Protein AF-A0A0F9HAX4-F1 (afdb_monomer_lite)

InterPro domains:
  IPR029071 Ubiquitin-like domain superfamily [SSF54236] (5-59)

Radius of gyration: 13.03 Å; chains: 1; bounding box: 33×23×36 Å

Foldseek 3Di:
DDPPDDQDDDDQQDFQLVVVVVVCVVVVDPFFDDKWKADPRDTDDRRDGNVVVVHDSVPGDIDIDTDGDDDPD

Secondary structure (DSSP, 8-state):
-----------TTSBHHHHHHHHHHHH--TTEEEEEEEETTEEEPTTSBHHHHT--TTT---EEEEEEPPPP-

Structure (mmCIF, N/CA/C/O backbone):
data_AF-A0A0F9HAX4-F1
#
_entry.id   AF-A0A0F9HAX4-F1
#
loop_
_atom_site.group_PDB
_atom_site.id
_atom_site.type_symbol
_atom_site.label_atom_id
_atom_site.label_alt_id
_atom_site.label_comp_id
_atom_site.label_asym_id
_atom_site.label_entity_id
_atom_site.label_seq_id
_atom_site.pdbx_PDB_ins_code
_atom_site.Cartn_x
_atom_site.Cartn_y
_atom_site.Cartn_z
_atom_site.occupancy
_atom_site.B_iso_or_equiv
_atom_site.auth_seq_id
_atom_site.auth_comp_id
_atom_site.auth_asym_id
_atom_site.auth_atom_id
_atom_site.pdbx_PDB_model_num
ATOM 1 N N . MET A 1 1 ? 22.961 -11.715 3.887 1.00 37.91 1 MET A N 1
ATOM 2 C CA . MET A 1 1 ? 21.651 -11.424 3.272 1.00 37.91 1 MET A CA 1
ATOM 3 C C . MET A 1 1 ? 21.165 -10.139 3.915 1.00 37.91 1 MET A C 1
ATOM 5 O O . MET A 1 1 ? 20.808 -10.184 5.080 1.00 37.91 1 MET A O 1
ATOM 9 N N . ASN A 1 2 ? 21.282 -8.999 3.232 1.00 37.69 2 ASN A N 1
ATOM 10 C CA . ASN A 1 2 ? 20.803 -7.718 3.760 1.00 37.69 2 ASN A CA 1
ATOM 11 C C . ASN A 1 2 ? 19.506 -7.396 3.026 1.00 37.69 2 ASN A C 1
ATOM 13 O O . ASN A 1 2 ? 19.534 -6.879 1.913 1.00 37.69 2 ASN A O 1
ATOM 17 N N . GLU A 1 3 ? 18.384 -7.813 3.601 1.00 47.06 3 GLU A N 1
ATOM 18 C CA . GLU A 1 3 ? 17.066 -7.443 3.100 1.00 47.06 3 GLU A CA 1
ATOM 19 C C . GLU A 1 3 ? 16.782 -6.022 3.601 1.00 47.06 3 GLU A C 1
ATOM 21 O O . GLU A 1 3 ? 16.502 -5.816 4.781 1.00 47.06 3 GLU A O 1
ATOM 26 N N . ASP A 1 4 ? 16.968 -5.035 2.720 1.00 53.59 4 ASP A N 1
ATOM 27 C CA . ASP A 1 4 ? 16.747 -3.603 2.968 1.00 53.59 4 ASP A CA 1
ATOM 28 C C . ASP A 1 4 ? 15.237 -3.351 3.158 1.00 53.59 4 ASP A C 1
ATOM 30 O O . ASP A 1 4 ? 14.518 -2.903 2.264 1.00 53.59 4 ASP A O 1
ATOM 34 N N . SER A 1 5 ? 14.718 -3.749 4.319 1.00 58.66 5 SER A N 1
ATOM 35 C CA . SER A 1 5 ? 13.321 -3.550 4.695 1.00 58.66 5 SER A CA 1
ATOM 36 C C . SER A 1 5 ? 13.119 -2.082 5.063 1.00 58.66 5 SER A C 1
ATOM 38 O O . SER A 1 5 ? 13.460 -1.656 6.163 1.00 58.66 5 SER A O 1
ATOM 40 N N . LYS A 1 6 ? 12.583 -1.287 4.131 1.00 66.00 6 LYS A N 1
ATOM 41 C CA . LYS A 1 6 ? 12.194 0.107 4.389 1.00 66.00 6 LYS A CA 1
ATOM 42 C C . LYS A 1 6 ? 10.790 0.164 4.982 1.00 66.00 6 LYS A C 1
ATOM 44 O O . LYS A 1 6 ? 9.822 -0.213 4.323 1.00 66.00 6 LYS A O 1
ATOM 49 N N . GLU A 1 7 ? 10.682 0.678 6.201 1.00 71.75 7 GLU A N 1
ATOM 50 C CA . GLU A 1 7 ? 9.399 0.946 6.852 1.00 71.75 7 GLU A CA 1
ATOM 51 C C . GLU A 1 7 ? 8.838 2.298 6.389 1.00 71.75 7 GLU A C 1
ATOM 53 O O . GLU A 1 7 ? 9.512 3.328 6.452 1.00 71.75 7 GLU A O 1
ATOM 58 N N . PHE A 1 8 ? 7.588 2.301 5.926 1.00 71.00 8 PHE A N 1
ATOM 59 C CA . PHE A 1 8 ? 6.864 3.509 5.535 1.00 71.00 8 PHE A CA 1
ATOM 60 C C . PHE A 1 8 ? 5.715 3.727 6.514 1.00 71.00 8 PHE A C 1
ATOM 62 O O . PHE A 1 8 ? 4.792 2.919 6.571 1.00 71.00 8 PHE A O 1
ATOM 69 N N . LYS A 1 9 ? 5.741 4.836 7.263 1.00 75.88 9 LYS A N 1
ATOM 70 C CA . LYS A 1 9 ? 4.566 5.258 8.033 1.00 75.88 9 LYS A CA 1
ATOM 71 C C . LYS A 1 9 ? 3.498 5.731 7.057 1.00 75.88 9 LYS A C 1
ATOM 73 O O . LYS A 1 9 ? 3.740 6.667 6.292 1.00 75.88 9 LYS A O 1
ATOM 78 N N . TRP A 1 10 ? 2.337 5.090 7.083 1.00 83.50 10 TRP A N 1
ATOM 79 C CA . TRP A 1 10 ? 1.234 5.417 6.192 1.00 83.50 10 TRP A CA 1
ATOM 80 C C . TRP A 1 10 ? -0.068 5.602 6.961 1.00 83.50 10 TRP A C 1
ATOM 82 O O . TRP A 1 10 ? -0.319 4.939 7.960 1.00 83.50 10 TRP A O 1
ATOM 92 N N . ASP A 1 11 ? -0.885 6.525 6.471 1.00 85.00 11 ASP A N 1
ATOM 93 C CA . ASP A 1 11 ? -2.193 6.845 7.029 1.00 85.00 11 ASP A CA 1
ATOM 94 C C . ASP A 1 11 ? -3.227 5.831 6.517 1.00 85.00 11 ASP A C 1
ATOM 96 O O . ASP A 1 11 ? -3.328 5.596 5.308 1.00 85.00 11 ASP A O 1
ATOM 100 N N . SER A 1 12 ? -3.985 5.216 7.427 1.00 87.06 12 SER A N 1
ATOM 101 C CA . SER A 1 12 ? -4.942 4.156 7.099 1.00 87.06 12 SER A CA 1
ATOM 102 C C . SER A 1 12 ? -6.136 4.631 6.268 1.00 87.06 12 SER A C 1
ATOM 104 O O . SER A 1 12 ? -6.786 3.800 5.629 1.00 87.06 12 SER A O 1
ATOM 106 N N . ASP A 1 13 ? -6.384 5.942 6.217 1.00 89.56 13 ASP A N 1
ATOM 107 C CA . ASP A 1 13 ? -7.423 6.595 5.420 1.00 89.56 13 ASP A CA 1
ATOM 108 C C . ASP A 1 13 ? -6.905 7.090 4.056 1.00 89.56 13 ASP A C 1
ATOM 110 O O . ASP A 1 13 ? -7.682 7.542 3.209 1.00 89.56 13 ASP A O 1
ATOM 114 N N . LYS A 1 14 ? -5.602 6.954 3.779 1.00 90.69 14 LYS A N 1
ATOM 115 C CA . LYS A 1 14 ? -5.032 7.237 2.455 1.00 90.69 14 LYS A CA 1
ATOM 116 C C . LYS A 1 14 ? -5.072 6.015 1.548 1.00 90.69 14 LYS A C 1
ATOM 118 O O . LYS A 1 14 ? -4.848 4.878 1.965 1.00 90.69 14 LYS A O 1
ATOM 123 N N . LYS A 1 15 ? -5.291 6.261 0.256 1.00 93.19 15 LYS A N 1
ATOM 124 C CA . LYS A 1 15 ? -5.321 5.202 -0.756 1.00 93.19 15 LYS A CA 1
ATOM 125 C C . LYS A 1 15 ? -3.930 4.628 -0.991 1.00 93.19 15 LYS A C 1
ATOM 127 O O . LYS A 1 15 ? -2.934 5.351 -1.032 1.00 93.19 15 LYS A O 1
ATOM 132 N N . LEU A 1 16 ? -3.881 3.330 -1.263 1.00 91.44 16 LEU A N 1
ATOM 133 C CA . LEU A 1 16 ? -2.643 2.624 -1.597 1.00 91.44 16 LEU A CA 1
ATOM 134 C C . LEU A 1 16 ? -1.957 3.172 -2.863 1.00 91.44 16 LEU A C 1
ATOM 136 O O . LEU A 1 16 ? -0.735 3.157 -2.969 1.00 91.44 16 LEU A O 1
ATOM 140 N N . MET A 1 17 ? -2.705 3.714 -3.826 1.00 90.44 17 MET A N 1
ATOM 141 C CA . MET A 1 17 ? -2.116 4.362 -5.006 1.00 90.44 17 MET A CA 1
ATOM 142 C C . MET A 1 17 ? -1.263 5.587 -4.655 1.00 90.44 17 MET A C 1
ATOM 144 O O . MET A 1 17 ? -0.285 5.863 -5.348 1.00 90.44 17 MET A O 1
ATOM 148 N N . ASP A 1 18 ? -1.598 6.305 -3.583 1.00 90.62 18 ASP A N 1
ATOM 149 C CA . ASP A 1 18 ? -0.796 7.438 -3.131 1.00 90.62 18 ASP A CA 1
ATOM 150 C C . ASP A 1 18 ? 0.483 6.946 -2.440 1.00 90.62 18 ASP A C 1
ATOM 152 O O . ASP A 1 18 ? 1.548 7.519 -2.669 1.00 90.62 18 ASP A O 1
ATOM 156 N N . LEU A 1 19 ? 0.421 5.809 -1.732 1.00 88.25 19 LEU A N 1
ATOM 157 C CA . LEU A 1 19 ? 1.607 5.128 -1.199 1.00 88.25 19 LEU A CA 1
ATOM 158 C C . LEU A 1 19 ? 2.545 4.699 -2.331 1.00 88.25 19 LEU A C 1
ATOM 160 O O . LEU A 1 19 ? 3.755 4.882 -2.233 1.00 88.25 19 LEU A O 1
ATOM 164 N N . ALA A 1 20 ? 2.001 4.188 -3.440 1.00 86.12 20 ALA A N 1
ATOM 165 C CA . ALA A 1 20 ? 2.800 3.820 -4.609 1.00 86.12 20 ALA A CA 1
ATOM 166 C C . ALA A 1 20 ? 3.525 5.042 -5.192 1.00 86.12 20 ALA A C 1
ATOM 168 O O . ALA A 1 20 ? 4.713 4.971 -5.506 1.00 86.12 20 ALA A O 1
ATOM 169 N N . ARG A 1 21 ? 2.833 6.183 -5.299 1.00 86.38 21 ARG A N 1
ATOM 170 C CA . ARG A 1 21 ? 3.422 7.440 -5.784 1.00 86.38 21 ARG A CA 1
ATOM 171 C C . ARG A 1 21 ? 4.540 7.933 -4.873 1.00 86.38 21 ARG A C 1
ATOM 173 O O . ARG A 1 21 ? 5.592 8.3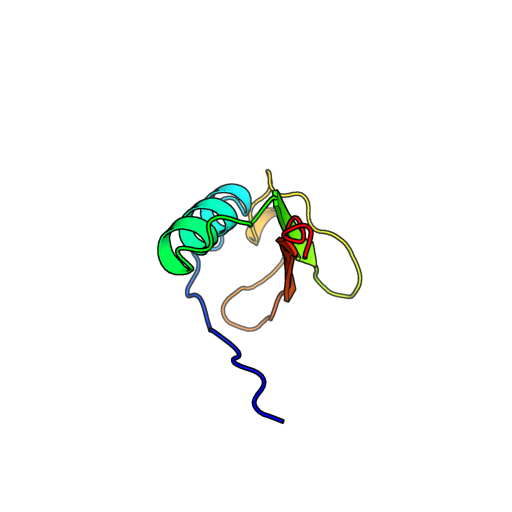25 -5.380 1.00 86.38 21 ARG A O 1
ATOM 180 N N . ASP A 1 22 ? 4.341 7.904 -3.558 1.00 86.31 22 ASP A N 1
ATOM 181 C CA . ASP A 1 22 ? 5.389 8.293 -2.613 1.00 86.31 22 ASP A CA 1
ATOM 1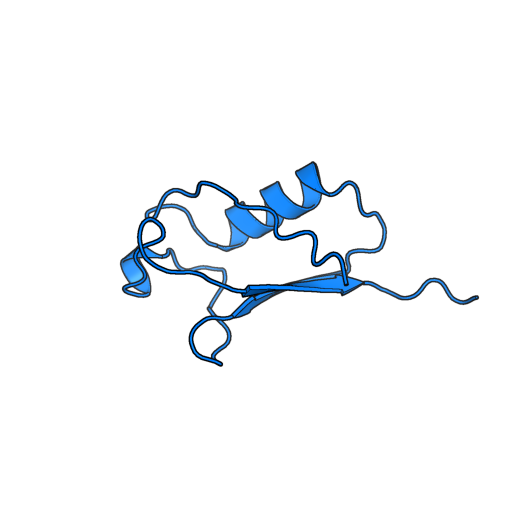82 C C . ASP A 1 22 ? 6.565 7.319 -2.640 1.00 86.31 22 ASP A C 1
ATOM 184 O O . ASP A 1 22 ? 7.716 7.760 -2.651 1.00 86.31 22 ASP A O 1
ATOM 188 N N . TYR A 1 23 ? 6.310 6.017 -2.761 1.00 83.94 23 TYR A N 1
ATOM 189 C CA . TYR A 1 23 ? 7.361 5.016 -2.917 1.00 83.94 23 TYR A CA 1
ATOM 190 C C . TYR A 1 23 ? 8.225 5.281 -4.161 1.00 83.94 23 TYR A C 1
ATOM 192 O O . TYR A 1 23 ? 9.453 5.224 -4.071 1.00 83.94 23 TYR A O 1
ATOM 200 N N . VAL A 1 24 ? 7.613 5.626 -5.304 1.00 81.69 24 VAL A N 1
ATOM 201 C CA . VAL A 1 24 ? 8.334 5.990 -6.542 1.00 81.69 24 VAL A CA 1
ATOM 202 C C . VAL A 1 24 ? 9.197 7.232 -6.323 1.00 81.69 24 VAL A C 1
ATOM 204 O O . VAL A 1 24 ? 10.379 7.237 -6.674 1.00 81.69 24 VAL A O 1
ATOM 207 N N . LYS A 1 25 ? 8.624 8.281 -5.715 1.00 81.12 25 LYS A N 1
ATOM 208 C CA . LYS A 1 25 ? 9.337 9.537 -5.435 1.00 81.12 25 LYS A CA 1
ATOM 209 C C . LYS A 1 25 ? 10.565 9.309 -4.555 1.00 81.12 25 LYS A C 1
ATOM 211 O O . LYS A 1 25 ? 11.617 9.884 -4.829 1.00 81.12 25 LYS A O 1
ATOM 216 N N . HIS A 1 26 ? 10.443 8.460 -3.536 1.00 77.69 26 HIS A N 1
ATOM 217 C CA . HIS A 1 26 ? 11.534 8.166 -2.608 1.00 77.69 26 HIS A CA 1
ATOM 218 C C . HIS A 1 26 ? 12.588 7.226 -3.202 1.00 77.69 26 HIS A C 1
ATOM 220 O O . HIS A 1 26 ? 13.770 7.391 -2.907 1.00 77.69 26 HIS A O 1
ATOM 226 N N . ASN A 1 27 ? 12.206 6.266 -4.052 1.00 71.88 27 ASN A N 1
ATOM 227 C CA . ASN A 1 27 ? 13.160 5.295 -4.594 1.00 71.88 27 ASN A CA 1
ATOM 228 C C . ASN A 1 27 ? 13.935 5.772 -5.832 1.00 71.88 27 ASN A C 1
ATOM 230 O O . ASN A 1 27 ? 14.842 5.058 -6.246 1.00 71.88 27 ASN A O 1
ATOM 234 N N . ARG A 1 28 ? 13.639 6.952 -6.414 1.00 65.56 28 ARG A N 1
ATOM 235 C CA . ARG A 1 28 ? 14.326 7.531 -7.603 1.00 65.56 28 ARG A CA 1
ATOM 236 C C . ARG A 1 28 ? 14.598 6.522 -8.740 1.00 65.56 28 ARG A C 1
ATOM 238 O O . ARG A 1 28 ? 15.481 6.744 -9.569 1.00 65.56 28 ARG A O 1
ATOM 245 N N . ASN A 1 29 ? 13.850 5.422 -8.796 1.00 67.44 29 ASN A N 1
ATOM 246 C CA . ASN A 1 29 ? 14.174 4.307 -9.668 1.00 67.44 29 ASN A CA 1
ATOM 247 C C . ASN A 1 29 ? 13.480 4.515 -11.012 1.00 67.44 29 ASN A C 1
ATOM 249 O O . ASN A 1 29 ? 12.261 4.386 -11.122 1.00 67.44 29 ASN A O 1
ATOM 253 N N . LYS A 1 30 ? 14.263 4.900 -12.025 1.00 67.69 30 LYS A N 1
ATOM 254 C CA . LYS A 1 30 ? 13.755 5.272 -13.354 1.00 67.69 30 LYS A CA 1
ATOM 255 C C . LYS A 1 30 ? 13.164 4.092 -14.127 1.00 67.69 30 LYS A C 1
ATOM 257 O O . LYS A 1 30 ? 12.379 4.318 -15.038 1.00 67.69 30 LYS A O 1
ATOM 262 N N . ASN A 1 31 ? 13.495 2.864 -13.729 1.00 76.19 31 ASN A N 1
ATOM 263 C CA . ASN A 1 31 ? 13.072 1.641 -14.411 1.00 76.19 31 ASN A CA 1
ATOM 264 C C . ASN A 1 31 ? 11.836 0.998 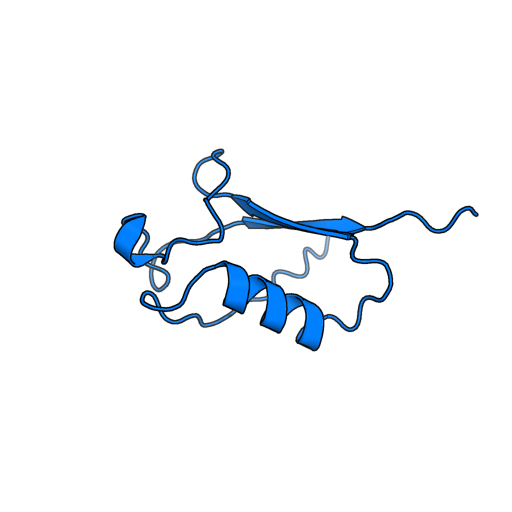-13.771 1.00 76.19 31 ASN A C 1
ATOM 266 O O . ASN A 1 31 ? 11.483 -0.125 -14.114 1.00 76.19 31 ASN A O 1
ATOM 270 N N . LEU A 1 32 ? 11.192 1.661 -12.808 1.00 80.12 32 LEU A N 1
ATOM 271 C CA . LEU A 1 32 ? 10.004 1.140 -12.143 1.00 80.12 32 LEU A CA 1
ATOM 272 C C . LEU A 1 32 ? 8.787 1.208 -13.079 1.00 80.12 32 LEU A C 1
ATOM 274 O O . LEU A 1 32 ? 8.333 2.288 -13.449 1.00 80.12 32 LEU A O 1
ATOM 278 N N . VAL A 1 33 ? 8.240 0.044 -13.419 1.00 82.38 33 VAL A N 1
ATOM 279 C CA . VAL A 1 33 ? 7.101 -0.120 -14.336 1.00 82.38 33 VAL A CA 1
ATOM 280 C C . VAL A 1 33 ? 5.785 -0.207 -13.581 1.00 82.38 33 VAL A C 1
ATOM 282 O O . VAL A 1 33 ? 4.782 0.361 -14.005 1.00 82.38 33 VAL A O 1
ATOM 285 N N . SER A 1 34 ? 5.763 -0.943 -12.471 1.00 85.31 34 SER A N 1
ATOM 286 C CA . SER A 1 34 ? 4.534 -1.178 -11.718 1.00 85.31 34 SER A CA 1
ATOM 287 C C . SER A 1 34 ? 4.821 -1.420 -10.245 1.00 85.31 34 SER A C 1
ATOM 289 O O . SER A 1 34 ? 5.852 -1.990 -9.888 1.00 85.31 34 SER A O 1
ATOM 291 N N . ILE A 1 35 ? 3.882 -1.007 -9.396 1.00 88.62 35 ILE A N 1
ATOM 292 C CA . ILE A 1 35 ? 3.854 -1.339 -7.974 1.00 88.62 35 ILE A CA 1
ATOM 293 C C . ILE A 1 35 ? 2.566 -2.098 -7.692 1.00 88.62 35 ILE A C 1
ATOM 295 O O . ILE A 1 35 ? 1.479 -1.661 -8.068 1.00 88.62 35 ILE A O 1
ATOM 299 N N . SER A 1 36 ? 2.693 -3.216 -6.989 1.00 91.00 36 SER A N 1
ATOM 300 C CA . SER A 1 36 ? 1.572 -3.964 -6.431 1.00 91.00 36 SER A CA 1
ATOM 301 C C . SER A 1 36 ? 1.747 -4.126 -4.929 1.00 91.00 36 SER A C 1
ATOM 303 O O . SER A 1 36 ? 2.862 -4.257 -4.433 1.00 91.00 36 SER A O 1
ATOM 305 N N . PHE A 1 37 ? 0.634 -4.138 -4.207 1.00 91.94 37 PHE A N 1
ATOM 306 C CA . PHE A 1 37 ? 0.611 -4.345 -2.764 1.00 91.94 37 PHE A CA 1
ATOM 307 C C . PHE A 1 37 ? 0.076 -5.741 -2.481 1.00 91.94 37 PHE A C 1
ATOM 309 O O . PHE A 1 37 ? -0.921 -6.139 -3.079 1.00 91.94 37 PHE A O 1
ATOM 316 N N . MET A 1 38 ? 0.72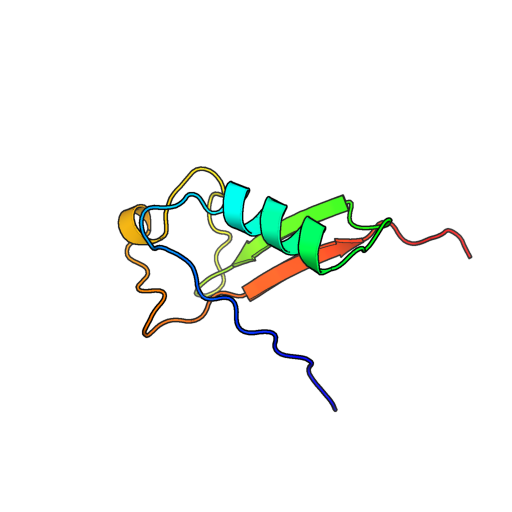5 -6.484 -1.593 1.00 92.25 38 MET A N 1
ATOM 317 C CA . MET A 1 38 ? 0.311 -7.826 -1.203 1.00 92.25 38 MET A CA 1
ATOM 318 C C . MET A 1 38 ? 0.165 -7.919 0.312 1.00 92.25 38 MET A C 1
ATOM 320 O O . MET A 1 38 ? 0.987 -7.397 1.061 1.00 92.25 38 MET A O 1
ATOM 324 N N . TYR A 1 39 ? -0.878 -8.610 0.754 1.00 92.19 39 TYR A N 1
ATOM 325 C CA . TYR A 1 39 ? -1.146 -8.877 2.161 1.00 92.19 39 TYR A CA 1
ATOM 326 C C . TYR A 1 39 ? -1.793 -10.255 2.295 1.00 92.19 39 TYR A C 1
ATOM 328 O O . TYR A 1 39 ? -2.709 -10.588 1.540 1.00 92.19 39 TYR A O 1
ATOM 336 N N . ASN A 1 40 ? -1.272 -11.087 3.202 1.00 90.06 40 ASN A N 1
ATOM 337 C CA . ASN A 1 40 ? -1.700 -12.480 3.392 1.00 90.06 40 ASN A CA 1
ATOM 338 C C . ASN A 1 40 ? -1.818 -13.273 2.072 1.00 90.06 40 ASN A C 1
ATOM 340 O O . ASN A 1 40 ? -2.796 -13.980 1.830 1.00 90.06 40 ASN A O 1
ATOM 344 N N . GLY A 1 41 ? -0.832 -13.103 1.181 1.00 90.00 41 GLY A N 1
ATOM 345 C CA . GLY A 1 41 ? -0.768 -13.781 -0.120 1.00 90.00 41 GLY A CA 1
ATOM 346 C C . GLY A 1 41 ? -1.752 -13.270 -1.181 1.00 90.00 41 GLY A C 1
ATOM 347 O O . GLY A 1 41 ? -1.830 -13.850 -2.262 1.00 90.00 41 GLY A O 1
ATOM 348 N N . LYS A 1 42 ? -2.505 -12.195 -0.910 1.00 91.88 42 LYS A N 1
ATOM 349 C CA . LYS A 1 42 ? -3.473 -11.602 -1.845 1.00 91.88 42 LYS A CA 1
ATOM 350 C C . LYS A 1 42 ? -3.024 -10.224 -2.309 1.00 91.88 42 LYS A C 1
ATOM 352 O O . LYS A 1 42 ? -2.536 -9.428 -1.511 1.00 91.88 42 LYS A O 1
ATOM 357 N N . ILE A 1 43 ? -3.236 -9.931 -3.591 1.00 93.50 43 ILE A N 1
ATOM 358 C CA . ILE A 1 43 ? -3.006 -8.594 -4.145 1.00 93.50 43 ILE A CA 1
ATOM 359 C C . ILE A 1 43 ? -4.095 -7.646 -3.648 1.00 93.50 43 ILE A C 1
ATOM 361 O O . ILE A 1 43 ? -5.287 -7.931 -3.772 1.00 93.50 43 ILE A O 1
ATOM 365 N N . LEU A 1 44 ? -3.673 -6.513 -3.098 1.00 93.25 44 LEU A N 1
ATOM 366 C CA . LEU A 1 44 ? -4.555 -5.470 -2.612 1.00 93.25 44 LEU A CA 1
ATOM 367 C C . LEU A 1 44 ? -4.937 -4.503 -3.744 1.00 93.25 44 LEU A C 1
ATOM 369 O O . LEU A 1 44 ? -4.082 -4.099 -4.539 1.00 93.25 44 LEU A O 1
ATOM 373 N N . PRO A 1 45 ? -6.207 -4.077 -3.807 1.00 93.81 45 PRO A N 1
ATOM 374 C CA . PRO A 1 45 ? -6.652 -3.073 -4.761 1.00 93.81 45 PRO A CA 1
ATOM 375 C C . PRO A 1 45 ? -6.092 -1.691 -4.400 1.00 93.81 45 PRO A C 1
ATOM 377 O O . PRO A 1 45 ? -6.407 -1.131 -3.353 1.00 93.81 45 PRO A O 1
ATOM 380 N N . SER A 1 46 ? -5.320 -1.089 -5.307 1.00 91.62 46 SER A N 1
ATOM 381 C CA . SER A 1 46 ? -4.629 0.187 -5.063 1.00 91.62 46 SER A CA 1
ATOM 382 C C . SER A 1 46 ? -5.556 1.401 -4.872 1.00 91.62 46 SER A C 1
ATOM 384 O O . SER A 1 46 ? -5.137 2.433 -4.354 1.00 91.62 46 SER A O 1
ATOM 386 N N . HIS A 1 47 ? -6.821 1.302 -5.285 1.00 92.81 47 HIS A N 1
ATOM 387 C CA . HIS A 1 47 ? -7.817 2.364 -5.120 1.00 92.81 47 HIS A CA 1
ATOM 388 C C . HIS A 1 47 ? -8.473 2.396 -3.737 1.00 92.81 47 HIS A C 1
ATOM 390 O O . HIS A 1 47 ? -9.162 3.376 -3.450 1.00 92.81 47 HIS A O 1
ATOM 396 N N . LYS A 1 48 ? -8.256 1.363 -2.912 1.00 93.81 48 LYS A N 1
ATOM 397 C CA . LYS A 1 48 ? -8.764 1.285 -1.541 1.00 93.81 48 LYS A CA 1
ATOM 398 C C . LYS A 1 48 ? -7.747 1.788 -0.522 1.00 93.81 48 LYS A C 1
ATOM 400 O O . LYS A 1 48 ? -6.547 1.873 -0.808 1.00 93.81 48 LYS A O 1
ATOM 405 N N . THR A 1 49 ? -8.242 2.114 0.663 1.00 94.19 49 THR A N 1
ATOM 406 C CA . THR A 1 49 ? -7.439 2.433 1.849 1.00 94.19 49 THR A CA 1
ATOM 407 C C . THR A 1 49 ? -7.180 1.187 2.701 1.00 94.19 49 THR A C 1
ATOM 409 O O . THR A 1 49 ? -7.825 0.152 2.516 1.00 94.19 49 THR A O 1
ATOM 412 N N . PHE A 1 50 ? -6.250 1.266 3.657 1.00 92.38 50 PHE A N 1
ATOM 413 C CA . PHE A 1 50 ? -6.048 0.177 4.620 1.00 92.38 50 PHE A CA 1
ATOM 414 C C . PHE A 1 50 ? -7.291 -0.052 5.484 1.00 92.38 50 PHE A C 1
ATOM 416 O O . PHE A 1 50 ? -7.685 -1.200 5.684 1.00 92.38 50 PHE A O 1
ATOM 423 N N . ARG A 1 51 ? -7.979 1.025 5.890 1.00 91.50 51 ARG A N 1
ATOM 424 C CA . ARG A 1 51 ? -9.234 0.943 6.647 1.00 91.50 51 ARG A CA 1
ATOM 425 C C . ARG A 1 51 ? -10.318 0.170 5.892 1.00 91.50 51 ARG A C 1
ATOM 427 O O . ARG A 1 51 ? -10.961 -0.696 6.475 1.00 91.50 51 ARG A O 1
ATOM 434 N N . GLU A 1 52 ? -10.504 0.430 4.596 1.00 93.81 52 GLU A N 1
ATOM 435 C CA . GLU A 1 52 ? -11.471 -0.304 3.757 1.00 93.81 52 GLU A CA 1
ATOM 436 C C . GLU A 1 52 ? -11.115 -1.785 3.574 1.00 93.81 52 GLU A C 1
ATOM 438 O O . GLU A 1 52 ? -11.979 -2.605 3.257 1.00 93.81 52 GLU A O 1
ATOM 443 N N . LEU A 1 53 ? -9.833 -2.118 3.722 1.00 91.31 53 LEU A N 1
ATOM 444 C CA . LEU A 1 53 ? -9.311 -3.478 3.641 1.00 91.31 53 LEU A CA 1
ATOM 445 C C . LEU A 1 53 ? -9.278 -4.176 5.007 1.00 91.31 53 LEU A C 1
ATOM 447 O O . LEU A 1 53 ? -8.986 -5.369 5.050 1.00 91.31 53 LEU A O 1
ATOM 451 N N . GLY A 1 54 ? -9.596 -3.461 6.092 1.00 92.06 54 GLY A N 1
ATOM 452 C CA . GLY A 1 54 ? -9.504 -3.970 7.458 1.00 92.06 54 GLY A CA 1
ATOM 453 C C . GLY A 1 54 ? -8.069 -4.257 7.898 1.00 92.06 54 GLY A C 1
ATOM 454 O O . GLY A 1 54 ? -7.874 -5.155 8.705 1.00 92.06 54 GLY A O 1
ATOM 455 N N . ILE A 1 55 ? -7.094 -3.541 7.331 1.00 90.75 55 ILE A N 1
ATOM 456 C CA . ILE A 1 55 ? -5.672 -3.675 7.651 1.00 90.75 55 ILE A CA 1
ATOM 457 C C . ILE A 1 55 ? -5.284 -2.538 8.593 1.00 90.75 55 ILE A C 1
ATOM 459 O O . ILE A 1 55 ? -5.549 -1.369 8.304 1.00 90.75 55 ILE A O 1
ATOM 463 N N . ASP A 1 56 ? -4.633 -2.875 9.696 1.00 88.81 56 ASP A N 1
ATOM 464 C CA . ASP A 1 56 ? -4.053 -1.929 10.636 1.00 88.81 56 ASP A CA 1
ATOM 465 C C . ASP A 1 56 ? -2.562 -1.707 10.321 1.00 88.81 56 ASP A C 1
ATOM 467 O O . ASP A 1 56 ? -1.728 -2.549 10.656 1.00 88.81 56 ASP A O 1
ATOM 471 N N . PRO A 1 57 ? -2.178 -0.577 9.700 1.00 82.44 57 PRO A N 1
ATOM 472 C CA . PRO A 1 57 ? -0.784 -0.319 9.352 1.00 82.44 57 PRO A CA 1
ATOM 473 C C . PRO A 1 57 ? 0.139 -0.111 10.566 1.00 82.44 57 PRO A C 1
ATOM 475 O O . PRO A 1 57 ? 1.353 -0.058 10.374 1.00 82.44 57 PRO A O 1
ATOM 478 N N . GLU A 1 58 ? -0.385 0.029 11.792 1.00 84.44 58 GLU A N 1
ATOM 479 C CA . GLU A 1 58 ? 0.435 0.135 13.008 1.00 84.44 58 GLU A CA 1
ATOM 480 C C . GLU A 1 58 ? 0.882 -1.236 13.532 1.00 84.44 58 GLU A C 1
ATOM 482 O O . GLU A 1 58 ? 1.962 -1.355 14.113 1.00 84.44 58 GLU A O 1
ATOM 487 N N . ASN A 1 59 ? 0.073 -2.273 13.305 1.00 87.44 59 ASN A N 1
ATOM 488 C CA . ASN A 1 59 ? 0.301 -3.620 13.834 1.00 87.44 59 ASN A CA 1
ATOM 489 C C . ASN A 1 59 ? 0.566 -4.664 12.740 1.00 87.44 59 ASN A C 1
ATOM 491 O O . ASN A 1 59 ? 1.065 -5.754 13.027 1.00 87.44 59 ASN A O 1
ATOM 495 N N . GLU A 1 60 ? 0.260 -4.346 11.484 1.00 88.69 60 GLU A N 1
ATOM 496 C CA . GLU A 1 60 ? 0.308 -5.279 10.366 1.00 88.69 60 GLU A CA 1
ATOM 497 C C . GLU A 1 60 ? 1.288 -4.838 9.283 1.00 88.69 60 GLU A C 1
ATOM 499 O O . GLU A 1 60 ? 1.579 -3.659 9.084 1.00 88.69 60 GLU A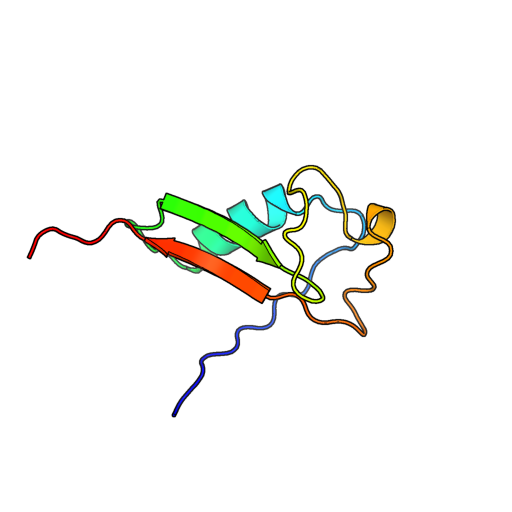 O 1
ATOM 504 N N . ARG A 1 61 ? 1.809 -5.823 8.547 1.00 86.25 61 ARG A N 1
ATOM 505 C CA . ARG A 1 61 ? 2.785 -5.599 7.480 1.00 86.25 61 ARG A CA 1
ATOM 506 C C . ARG A 1 61 ? 2.199 -5.977 6.138 1.00 86.25 61 ARG A C 1
ATOM 508 O O . ARG A 1 61 ? 1.597 -7.037 5.986 1.00 86.25 61 ARG A O 1
ATOM 515 N N . ILE A 1 62 ? 2.461 -5.135 5.148 1.00 88.56 62 ILE A N 1
ATOM 516 C CA . ILE A 1 62 ? 2.184 -5.431 3.748 1.00 88.56 62 ILE A CA 1
ATOM 517 C C . ILE A 1 62 ? 3.482 -5.518 2.954 1.00 88.56 62 ILE A C 1
ATOM 519 O O . ILE A 1 62 ? 4.479 -4.871 3.272 1.00 88.56 62 ILE A O 1
ATOM 523 N N . THR A 1 63 ? 3.457 -6.298 1.885 1.00 88.88 63 THR A N 1
ATOM 524 C CA . THR A 1 63 ? 4.571 -6.410 0.951 1.00 88.88 63 THR A CA 1
ATOM 525 C C . THR A 1 63 ? 4.330 -5.481 -0.230 1.00 88.88 63 THR A C 1
ATOM 527 O O . THR A 1 63 ? 3.287 -5.544 -0.883 1.00 88.88 63 THR A O 1
ATOM 530 N N . ILE A 1 64 ? 5.306 -4.626 -0.530 1.00 88.06 64 ILE A N 1
ATOM 531 C CA . ILE A 1 64 ? 5.318 -3.807 -1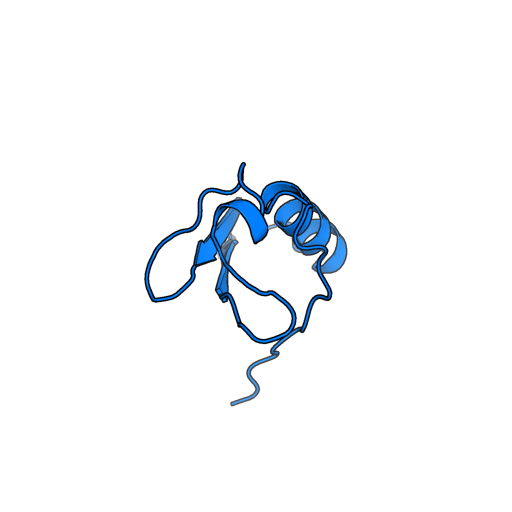.743 1.00 88.06 64 ILE A CA 1
ATOM 532 C C . ILE A 1 64 ? 6.150 -4.545 -2.790 1.00 88.06 64 ILE A C 1
ATOM 534 O O . ILE A 1 64 ? 7.346 -4.753 -2.609 1.00 88.06 64 ILE A O 1
ATOM 538 N N . MET A 1 65 ? 5.521 -4.932 -3.894 1.00 87.88 65 MET A N 1
ATOM 539 C CA . MET A 1 65 ? 6.185 -5.558 -5.031 1.00 87.88 65 MET A CA 1
ATOM 540 C C . MET A 1 65 ? 6.410 -4.519 -6.123 1.00 87.88 65 MET A C 1
ATOM 542 O O . MET A 1 65 ? 5.457 -4.007 -6.709 1.00 87.88 65 MET A O 1
ATOM 546 N N . ALA A 1 66 ? 7.675 -4.223 -6.403 1.00 86.88 66 ALA A N 1
ATOM 547 C CA . ALA A 1 66 ? 8.093 -3.298 -7.446 1.00 86.88 66 ALA A CA 1
ATOM 548 C C . ALA A 1 66 ? 8.571 -4.080 -8.679 1.00 86.88 66 ALA A C 1
ATOM 550 O O . ALA A 1 66 ? 9.561 -4.808 -8.622 1.00 86.88 66 ALA A O 1
ATOM 551 N N . THR A 1 67 ? 7.870 -3.930 -9.800 1.00 85.19 67 THR A N 1
ATOM 552 C CA . THR A 1 67 ? 8.271 -4.493 -11.095 1.00 85.19 67 THR A CA 1
ATOM 553 C C . THR A 1 67 ? 9.113 -3.475 -11.842 1.00 85.19 67 THR A C 1
ATOM 555 O O . THR A 1 67 ? 8.662 -2.348 -12.044 1.00 85.19 67 THR A O 1
ATOM 558 N N . HIS A 1 68 ? 10.302 -3.875 -12.283 1.00 83.75 68 HIS A N 1
ATOM 559 C CA . HIS A 1 68 ? 11.193 -3.026 -13.064 1.00 83.75 68 HIS A CA 1
ATOM 560 C C . HIS A 1 68 ? 11.274 -3.539 -14.503 1.00 83.75 68 HIS A C 1
ATOM 562 O O . HIS A 1 68 ? 11.352 -4.748 -14.718 1.00 83.75 68 HIS A O 1
ATOM 568 N N . SER A 1 69 ? 11.258 -2.641 -15.488 1.00 78.81 69 SER A N 1
ATOM 569 C CA . SER A 1 69 ? 11.658 -2.995 -16.849 1.00 78.81 69 SER A CA 1
ATOM 570 C C . SER A 1 69 ? 13.150 -3.267 -16.787 1.00 78.81 69 SER A C 1
ATOM 572 O O . SER A 1 69 ? 13.910 -2.370 -16.419 1.00 78.81 69 SER A O 1
ATOM 574 N N . GLY A 1 70 ? 13.568 -4.494 -17.093 1.00 64.56 70 GLY A N 1
ATOM 575 C CA . GLY A 1 70 ? 14.987 -4.766 -17.273 1.00 64.56 70 GLY A CA 1
ATOM 576 C C . GLY A 1 70 ? 15.536 -3.790 -18.308 1.00 64.56 70 GLY A C 1
ATOM 577 O O . GLY A 1 70 ? 14.923 -3.611 -19.363 1.00 64.56 70 GLY A O 1
ATOM 578 N N . GLU A 1 71 ? 16.656 -3.137 -18.006 1.00 57.34 71 GLU A N 1
ATOM 579 C CA . GLU A 1 71 ? 17.477 -2.618 -19.094 1.00 57.34 71 GLU A CA 1
ATOM 580 C C . GLU A 1 71 ? 17.807 -3.823 -19.988 1.00 57.34 71 GLU A C 1
ATOM 582 O O . GLU A 1 71 ? 18.193 -4.872 -19.454 1.00 57.34 71 GLU A O 1
ATOM 587 N N . PRO A 1 72 ? 17.609 -3.752 -21.317 1.00 47.50 72 PRO A N 1
ATOM 588 C CA . PRO A 1 72 ? 18.325 -4.676 -22.177 1.00 47.50 72 PRO A CA 1
ATOM 589 C C . PRO A 1 72 ? 19.813 -4.480 -21.860 1.00 47.50 72 PRO A C 1
ATOM 591 O O . PRO A 1 72 ? 20.299 -3.350 -21.907 1.00 47.50 72 PRO A O 1
ATOM 594 N N . GLN A 1 73 ? 20.481 -5.555 -21.430 1.00 47.81 73 GLN A N 1
ATOM 595 C CA . GLN A 1 73 ? 21.940 -5.572 -21.304 1.00 47.81 73 GLN A CA 1
ATOM 596 C C . GLN A 1 73 ? 22.590 -5.217 -22.641 1.00 47.81 73 GLN A C 1
ATOM 598 O O . GLN A 1 73 ? 22.038 -5.642 -23.685 1.00 47.81 73 GLN A O 1
#

Organism: NCBI:txid412755

pLDDT: mean 81.44, std 13.97, range [37.69, 94.19]

Sequence (73 aa):
MNEDSKEFKWDSDKKLMDLARDYVKHNRNKNLVSISFMYNGKILPSHKTFRELGIDPENERITIMATHSGEPQ